Protein AF-A0A8J7BJ27-F1 (afdb_monomer)

Structure (mmCIF, N/CA/C/O backbone):
data_AF-A0A8J7BJ27-F1
#
_entry.id   AF-A0A8J7BJ27-F1
#
loop_
_atom_site.group_PDB
_atom_site.id
_atom_site.type_symbol
_atom_site.label_atom_id
_atom_site.label_alt_id
_atom_site.label_comp_id
_atom_site.label_asym_id
_atom_site.label_entity_id
_atom_site.label_seq_id
_atom_site.pdbx_PDB_ins_code
_atom_site.Cartn_x
_atom_site.Cartn_y
_atom_site.Cartn_z
_atom_site.occupancy
_atom_site.B_iso_or_equiv
_atom_site.auth_seq_id
_atom_site.auth_comp_id
_atom_site.auth_asym_id
_atom_site.auth_atom_id
_atom_site.pdbx_PDB_model_num
ATOM 1 N N . MET A 1 1 ? -9.111 -6.538 -5.862 1.00 60.47 1 MET A N 1
ATOM 2 C CA . MET A 1 1 ? -9.185 -5.258 -5.121 1.00 60.47 1 MET A CA 1
ATOM 3 C C . MET A 1 1 ? -9.635 -4.158 -6.068 1.00 60.47 1 MET A C 1
ATOM 5 O O . MET A 1 1 ? -9.152 -4.130 -7.197 1.00 60.47 1 MET A O 1
ATOM 9 N N . ARG A 1 2 ? -10.581 -3.308 -5.654 1.00 57.34 2 ARG A N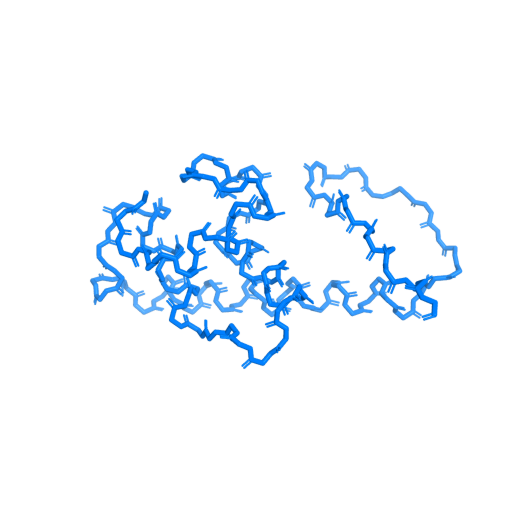 1
ATOM 10 C CA . ARG A 1 2 ? -10.972 -2.112 -6.420 1.00 57.34 2 ARG A CA 1
ATOM 11 C C . ARG A 1 2 ? -9.873 -1.043 -6.258 1.00 57.34 2 ARG A C 1
ATOM 13 O O . ARG A 1 2 ? -9.193 -1.032 -5.242 1.00 57.34 2 ARG A O 1
ATOM 20 N N . ASN A 1 3 ? -9.647 -0.211 -7.277 1.00 67.44 3 ASN A N 1
ATOM 21 C CA . ASN A 1 3 ? -8.681 0.909 -7.282 1.00 67.44 3 ASN A CA 1
ATOM 22 C C . ASN A 1 3 ? -7.179 0.556 -7.412 1.00 67.44 3 ASN A C 1
ATOM 24 O O . ASN A 1 3 ? -6.341 1.442 -7.263 1.00 67.44 3 ASN A O 1
ATOM 28 N N . ILE A 1 4 ? -6.821 -0.685 -7.768 1.00 76.94 4 ILE A N 1
ATOM 29 C CA 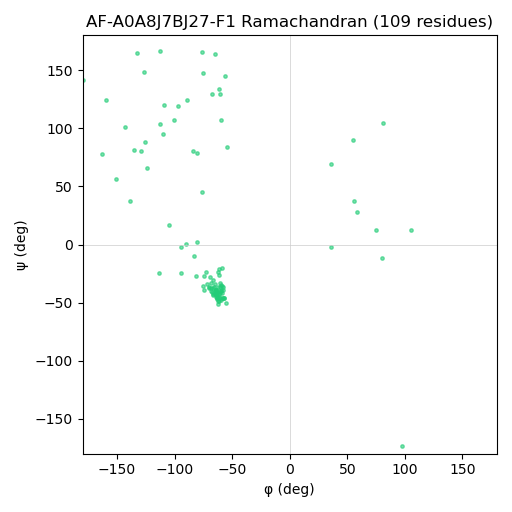. ILE A 1 4 ? -5.421 -1.080 -8.017 1.00 76.94 4 ILE A CA 1
ATOM 30 C C . ILE A 1 4 ? -5.188 -1.331 -9.514 1.00 76.94 4 ILE A C 1
ATOM 32 O O . ILE A 1 4 ? -5.827 -2.194 -10.125 1.00 76.94 4 ILE A O 1
ATOM 36 N N . GLY A 1 5 ? -4.261 -0.571 -10.107 1.00 79.88 5 GLY A N 1
ATOM 37 C CA . GLY A 1 5 ? -3.859 -0.718 -11.510 1.00 79.88 5 GLY A CA 1
ATOM 38 C C . GLY A 1 5 ? -3.177 -2.066 -11.804 1.00 79.88 5 GLY A C 1
ATOM 39 O O . GLY A 1 5 ? -2.766 -2.759 -10.875 1.00 79.88 5 GLY A O 1
ATOM 40 N N . PRO A 1 6 ? -3.059 -2.477 -13.081 1.00 82.19 6 PRO A N 1
ATOM 41 C CA . PRO A 1 6 ? -2.446 -3.756 -13.464 1.00 82.19 6 PRO A CA 1
ATOM 42 C C . PRO A 1 6 ? -0.998 -3.894 -12.962 1.00 82.19 6 PRO A C 1
ATOM 44 O O . PRO A 1 6 ? -0.697 -4.871 -12.291 1.00 82.19 6 PRO A O 1
ATOM 47 N N . VAL A 1 7 ? -0.168 -2.860 -13.134 1.00 84.38 7 VAL A N 1
ATOM 48 C CA . VAL A 1 7 ? 1.227 -2.830 -12.642 1.00 84.38 7 VAL A CA 1
ATOM 49 C C . VAL A 1 7 ? 1.301 -3.014 -11.124 1.00 84.38 7 VAL A C 1
ATOM 51 O O . VAL A 1 7 ? 2.068 -3.814 -10.606 1.00 84.38 7 VAL A O 1
ATOM 54 N N . SER A 1 8 ? 0.455 -2.301 -10.382 1.00 84.25 8 SER A N 1
ATOM 55 C CA . SER A 1 8 ? 0.412 -2.431 -8.927 1.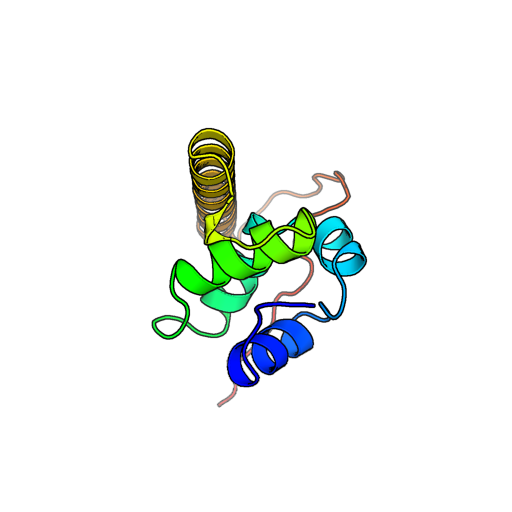00 84.25 8 SER A CA 1
ATOM 56 C C . SER A 1 8 ? -0.080 -3.808 -8.476 1.00 84.25 8 SER A C 1
ATOM 58 O O . SER A 1 8 ? 0.342 -4.279 -7.430 1.00 84.25 8 SER A O 1
ATOM 60 N N . ARG A 1 9 ? -0.950 -4.472 -9.249 1.00 86.56 9 ARG A N 1
ATOM 61 C CA . ARG A 1 9 ? -1.373 -5.852 -8.967 1.00 86.56 9 ARG A CA 1
ATOM 62 C C . ARG A 1 9 ? -0.252 -6.857 -9.197 1.00 86.56 9 ARG A C 1
ATOM 64 O O . ARG A 1 9 ? -0.161 -7.800 -8.423 1.00 86.56 9 ARG A O 1
ATOM 71 N N . GLU A 1 10 ? 0.583 -6.653 -10.210 1.00 87.38 10 GLU A N 1
ATOM 72 C CA . GLU A 1 10 ? 1.772 -7.481 -10.445 1.00 87.38 10 GLU A CA 1
ATOM 73 C C . GLU A 1 10 ? 2.740 -7.375 -9.265 1.00 87.38 10 GLU A C 1
ATOM 75 O O . GLU A 1 10 ? 3.094 -8.392 -8.676 1.00 87.38 10 GLU A O 1
ATOM 80 N N . TRP A 1 11 ? 3.046 -6.156 -8.813 1.00 89.19 11 TRP A N 1
ATOM 81 C CA . TRP A 1 11 ? 3.899 -5.959 -7.635 1.00 89.19 11 TRP A CA 1
ATOM 82 C C . TRP A 1 11 ? 3.323 -6.574 -6.356 1.00 89.19 11 TRP A C 1
ATOM 84 O O . TRP A 1 11 ? 4.066 -7.083 -5.523 1.00 89.19 11 TRP A O 1
AT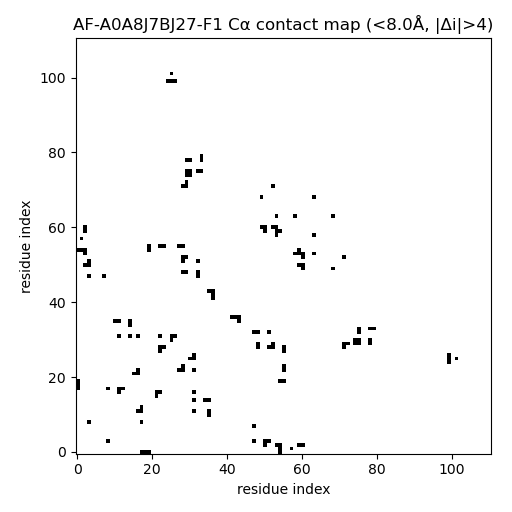OM 94 N N . LEU A 1 12 ? 1.999 -6.533 -6.178 1.00 86.75 12 LEU A N 1
ATOM 95 C CA . LEU A 1 12 ? 1.350 -7.174 -5.031 1.00 86.75 12 LEU A CA 1
ATOM 96 C C . LEU A 1 12 ? 1.362 -8.702 -5.139 1.00 86.75 12 LEU A C 1
ATOM 98 O O . LEU A 1 12 ? 1.511 -9.379 -4.127 1.00 86.75 12 LEU A O 1
ATOM 102 N N . ALA A 1 13 ? 1.262 -9.247 -6.351 1.00 87.38 13 ALA A N 1
ATOM 103 C CA . ALA A 1 13 ? 1.387 -10.680 -6.581 1.00 87.38 13 ALA A CA 1
ATOM 104 C C . ALA A 1 13 ? 2.797 -11.197 -6.243 1.00 87.38 13 ALA A C 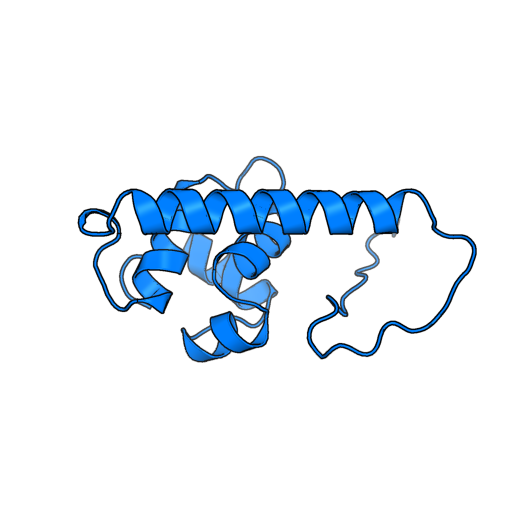1
ATOM 106 O O . ALA A 1 13 ? 2.914 -12.295 -5.710 1.00 87.38 13 ALA A O 1
ATOM 107 N N . GLU A 1 14 ? 3.850 -10.401 -6.467 1.00 86.75 14 GLU A N 1
ATOM 108 C CA . GLU A 1 14 ? 5.228 -10.741 -6.065 1.00 86.75 14 GLU A CA 1
ATOM 109 C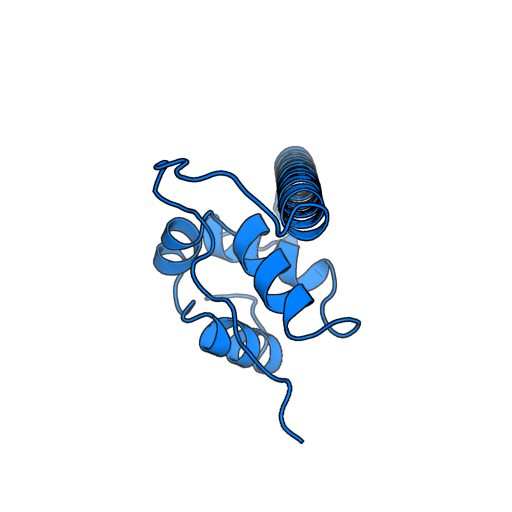 C . GLU A 1 14 ? 5.404 -10.891 -4.543 1.00 86.75 14 GLU A C 1
ATOM 111 O O . GLU A 1 14 ? 6.326 -11.571 -4.093 1.00 86.75 14 GLU A O 1
ATOM 116 N N . ILE A 1 15 ? 4.532 -10.261 -3.748 1.00 85.94 15 ILE A N 1
ATOM 117 C CA . ILE A 1 15 ? 4.510 -10.378 -2.281 1.00 85.94 15 ILE A CA 1
ATOM 118 C C . ILE A 1 15 ? 3.354 -11.254 -1.777 1.00 85.94 15 ILE A C 1
ATOM 120 O O . ILE A 1 15 ? 2.997 -11.182 -0.603 1.00 85.94 15 ILE A O 1
ATOM 124 N N . GLU A 1 16 ? 2.753 -12.050 -2.668 1.00 86.50 16 GLU A N 1
ATOM 125 C CA . GLU A 1 16 ? 1.637 -12.964 -2.386 1.00 86.50 16 GLU A CA 1
ATOM 126 C C . GLU A 1 16 ? 0.385 -12.274 -1.804 1.00 86.50 16 GLU A C 1
ATOM 128 O O . GLU A 1 16 ? -0.412 -12.879 -1.078 1.00 86.50 16 GLU A O 1
ATOM 133 N N . VAL A 1 17 ? 0.183 -10.993 -2.132 1.00 86.69 17 VAL A N 1
ATOM 134 C CA . VAL A 1 17 ? -0.994 -10.213 -1.737 1.00 86.69 17 VAL A CA 1
ATOM 135 C C . VAL A 1 17 ? -1.971 -10.135 -2.904 1.00 86.69 17 VAL A C 1
ATOM 137 O O . VAL A 1 17 ? -1.784 -9.387 -3.863 1.00 86.69 17 VAL A O 1
ATOM 140 N N . HIS A 1 18 ? -3.078 -10.868 -2.798 1.00 85.38 18 HIS A N 1
ATOM 141 C CA . HIS A 1 18 ? -4.142 -10.846 -3.808 1.00 85.38 18 HIS A CA 1
ATOM 142 C C . HIS A 1 18 ? -5.443 -10.235 -3.277 1.00 85.38 18 HIS A C 1
ATOM 144 O O . HIS A 1 18 ? -6.268 -9.723 -4.045 1.00 85.38 18 HIS A O 1
ATOM 150 N N . THR A 1 19 ? -5.634 -10.271 -1.956 1.00 84.75 19 THR A N 1
ATOM 151 C CA . THR A 1 19 ? -6.870 -9.856 -1.291 1.00 84.75 19 THR A CA 1
ATOM 152 C C . THR A 1 19 ? -6.613 -8.946 -0.089 1.00 84.75 19 THR A C 1
ATOM 154 O O . THR A 1 19 ? -5.513 -8.886 0.455 1.00 84.75 19 THR A O 1
ATOM 157 N N . ALA A 1 20 ? -7.661 -8.265 0.386 1.00 83.00 20 ALA A N 1
ATOM 158 C CA . ALA A 1 20 ? -7.595 -7.481 1.626 1.00 83.00 20 ALA A CA 1
ATOM 159 C C . ALA A 1 20 ? -7.271 -8.352 2.854 1.00 83.00 20 ALA A C 1
ATOM 161 O O . ALA A 1 20 ? -6.693 -7.878 3.829 1.00 83.00 20 ALA A O 1
ATOM 162 N N . LYS A 1 21 ? -7.606 -9.648 2.805 1.00 82.94 21 LYS A N 1
ATOM 163 C CA . LYS A 1 21 ? -7.240 -10.603 3.854 1.00 82.94 21 LYS A CA 1
ATOM 164 C C . LYS A 1 21 ? -5.735 -10.878 3.859 1.00 82.94 21 LYS A C 1
ATOM 166 O O . LYS A 1 21 ? -5.152 -10.978 4.934 1.00 82.94 21 LYS A O 1
ATOM 171 N N . ASP A 1 22 ? -5.111 -10.946 2.683 1.00 84.75 22 ASP A N 1
ATOM 172 C CA . ASP A 1 22 ? -3.656 -11.084 2.569 1.00 84.75 22 ASP A CA 1
ATOM 173 C C . ASP A 1 22 ? -2.932 -9.837 3.067 1.00 84.75 22 ASP A C 1
ATOM 175 O O . ASP A 1 22 ? -1.927 -9.972 3.756 1.00 84.75 22 ASP A O 1
ATOM 179 N N . LEU A 1 23 ? -3.484 -8.641 2.822 1.00 84.12 23 LEU A N 1
ATOM 180 C CA . LEU A 1 23 ? -2.951 -7.412 3.419 1.00 84.12 23 LEU A CA 1
ATOM 181 C C . LEU A 1 23 ? -2.888 -7.511 4.938 1.00 84.12 23 LEU A C 1
ATOM 183 O O . LEU A 1 23 ? -1.829 -7.307 5.518 1.00 84.12 23 LEU A O 1
ATOM 187 N N . LYS A 1 24 ? -3.984 -7.909 5.587 1.00 82.94 24 LYS A N 1
ATOM 188 C CA . LYS A 1 24 ? -4.001 -8.087 7.046 1.00 82.94 24 LYS A CA 1
ATOM 189 C C . LYS A 1 24 ? -2.995 -9.137 7.523 1.00 82.94 24 LYS A C 1
ATOM 191 O O . LYS A 1 24 ? -2.435 -8.982 8.601 1.00 82.94 24 LYS A O 1
ATOM 196 N N . ARG A 1 25 ? -2.739 -10.177 6.722 1.00 83.00 25 ARG A N 1
ATOM 197 C CA . ARG A 1 25 ? -1.759 -11.230 7.031 1.00 83.00 25 ARG A CA 1
ATOM 198 C C . ARG A 1 25 ? -0.313 -10.727 7.003 1.00 83.00 25 ARG A C 1
ATOM 200 O O . ARG A 1 25 ? 0.481 -11.227 7.784 1.00 83.00 25 ARG A O 1
ATOM 207 N N . VAL A 1 26 ? 0.015 -9.759 6.146 1.00 80.38 26 VAL A N 1
ATOM 208 C CA . VAL A 1 26 ? 1.369 -9.172 6.054 1.00 80.38 26 VAL A CA 1
ATOM 209 C C . VAL A 1 26 ? 1.575 -7.955 6.968 1.00 80.38 26 VAL A C 1
ATOM 211 O O . VAL A 1 26 ? 2.655 -7.371 6.986 1.00 80.38 26 VAL A O 1
ATOM 214 N N . GLY A 1 27 ? 0.560 -7.549 7.740 1.00 79.25 27 GLY A N 1
ATOM 215 C CA . GLY A 1 27 ? 0.629 -6.384 8.638 1.00 79.25 27 GLY A CA 1
ATOM 216 C C . GLY A 1 27 ? -0.108 -5.135 8.160 1.00 79.25 27 GLY A C 1
ATOM 217 O O . GLY A 1 27 ? 0.073 -4.070 8.733 1.00 79.25 27 GLY A O 1
ATOM 218 N N . GLY A 1 28 ? -0.943 -5.256 7.129 1.00 86.00 28 GLY A N 1
ATOM 219 C CA . GLY A 1 28 ? -1.794 -4.185 6.610 1.00 86.00 28 GLY A CA 1
ATOM 220 C C . GLY A 1 28 ? -1.208 -3.455 5.401 1.00 86.00 28 GLY A C 1
ATOM 221 O O . GLY A 1 28 ? -0.179 -3.838 4.830 1.00 86.00 28 GLY A O 1
ATOM 222 N N . ALA A 1 29 ? -1.890 -2.385 4.985 1.00 87.62 29 ALA A N 1
ATOM 223 C CA . ALA A 1 29 ? -1.505 -1.576 3.828 1.00 87.62 29 ALA A CA 1
ATOM 224 C C . ALA A 1 29 ? -0.091 -0.969 3.934 1.00 87.62 29 ALA A C 1
ATOM 226 O O . ALA A 1 29 ? 0.639 -0.949 2.938 1.00 87.62 29 ALA A O 1
ATOM 227 N N . ALA A 1 30 ? 0.309 -0.502 5.123 1.00 87.31 30 ALA A N 1
ATOM 228 C CA . ALA A 1 30 ? 1.616 0.114 5.364 1.00 87.31 30 ALA A CA 1
ATOM 229 C C . ALA A 1 30 ? 2.761 -0.874 5.112 1.00 87.31 30 ALA A C 1
ATOM 231 O O . ALA A 1 30 ? 3.675 -0.610 4.326 1.00 87.31 30 ALA A O 1
ATOM 232 N N . SER A 1 31 ? 2.667 -2.050 5.727 1.00 87.12 31 SER A N 1
ATOM 233 C CA . SER A 1 31 ? 3.667 -3.101 5.616 1.00 87.12 31 SER A CA 1
ATOM 234 C C . SER A 1 31 ? 3.774 -3.607 4.168 1.00 87.12 31 SER A C 1
ATOM 236 O O . SER A 1 31 ? 4.882 -3.714 3.641 1.00 87.12 31 SER A O 1
ATOM 238 N N . ALA A 1 32 ? 2.648 -3.860 3.490 1.00 89.50 32 ALA A N 1
ATOM 239 C CA . ALA A 1 32 ? 2.652 -4.287 2.088 1.00 89.50 32 ALA A CA 1
ATOM 240 C C . ALA A 1 32 ? 3.302 -3.249 1.157 1.00 89.50 32 ALA A C 1
ATOM 242 O O . ALA A 1 32 ? 4.063 -3.601 0.256 1.00 89.50 32 ALA A O 1
ATOM 243 N N . TRP A 1 33 ? 3.045 -1.959 1.392 1.00 90.56 33 TRP A N 1
ATOM 244 C CA . TRP A 1 33 ? 3.656 -0.884 0.615 1.00 90.56 33 TRP A CA 1
ATOM 245 C C . TRP A 1 33 ? 5.178 -0.824 0.793 1.00 90.56 33 TRP A C 1
ATOM 247 O O . TRP A 1 33 ? 5.897 -0.673 -0.197 1.00 90.56 33 TRP A O 1
ATOM 257 N N . VAL A 1 34 ? 5.678 -0.978 2.028 1.00 88.00 34 VAL A N 1
ATOM 258 C CA . VAL A 1 34 ? 7.125 -1.001 2.307 1.00 88.00 34 VAL A CA 1
ATOM 259 C C . VAL A 1 34 ? 7.798 -2.141 1.547 1.00 88.00 34 VAL A C 1
ATOM 261 O O . VAL A 1 34 ? 8.756 -1.881 0.824 1.00 88.00 34 VAL A O 1
ATOM 264 N N . GLN A 1 35 ? 7.244 -3.354 1.600 1.00 86.81 35 GLN A N 1
ATOM 265 C CA . GLN A 1 35 ? 7.775 -4.506 0.865 1.00 86.81 35 GLN A CA 1
ATOM 266 C C . GLN A 1 35 ? 7.838 -4.311 -0.650 1.00 86.81 35 GLN A C 1
ATOM 268 O O . GLN A 1 35 ? 8.793 -4.741 -1.302 1.00 86.81 35 GLN A O 1
ATOM 273 N N . VAL A 1 36 ? 6.794 -3.711 -1.226 1.00 89.06 36 VAL A N 1
ATOM 274 C CA . VAL A 1 36 ? 6.744 -3.433 -2.664 1.00 89.06 36 VAL A CA 1
ATOM 275 C C . VAL A 1 36 ? 7.773 -2.362 -3.023 1.00 89.06 36 VAL A C 1
ATOM 277 O O . VAL A 1 36 ? 8.468 -2.493 -4.028 1.00 89.06 36 VAL A O 1
ATOM 280 N N . ARG A 1 37 ? 7.937 -1.332 -2.184 1.00 88.56 37 ARG A N 1
ATOM 281 C CA . ARG A 1 37 ? 8.959 -0.295 -2.375 1.00 88.56 37 ARG A CA 1
ATOM 282 C C . ARG A 1 37 ? 10.383 -0.838 -2.248 1.00 88.56 37 ARG A C 1
ATOM 284 O O . ARG A 1 37 ? 11.247 -0.377 -2.985 1.00 88.56 37 ARG A O 1
ATOM 291 N N . GLU A 1 38 ? 10.631 -1.787 -1.352 1.00 84.94 38 GLU A N 1
ATOM 292 C CA . GLU A 1 38 ? 11.939 -2.446 -1.220 1.00 84.94 38 GLU A CA 1
ATOM 293 C C . GLU A 1 38 ? 12.312 -3.236 -2.479 1.00 84.94 38 GLU A C 1
ATOM 295 O O . GLU A 1 38 ? 13.459 -3.185 -2.916 1.00 84.94 38 GLU A O 1
ATOM 300 N N . ARG A 1 39 ? 11.337 -3.909 -3.103 1.00 84.75 39 ARG A N 1
ATOM 301 C CA . ARG A 1 39 ? 11.532 -4.645 -4.364 1.00 84.75 39 ARG A CA 1
ATOM 302 C C . ARG A 1 39 ? 11.635 -3.724 -5.582 1.00 84.75 39 ARG A C 1
ATOM 304 O O . ARG A 1 39 ? 12.407 -3.993 -6.497 1.00 84.75 39 ARG A O 1
ATOM 311 N N . HIS A 1 40 ? 10.884 -2.620 -5.586 1.00 84.19 40 HIS A N 1
ATOM 312 C CA . HIS A 1 40 ? 10.797 -1.669 -6.702 1.00 84.19 40 HIS A CA 1
ATOM 313 C C . HIS A 1 40 ? 11.146 -0.233 -6.268 1.00 84.19 40 HIS A C 1
ATOM 315 O O . HIS A 1 40 ? 10.288 0.663 -6.311 1.00 84.19 40 HIS A O 1
ATOM 321 N N . PRO A 1 41 ? 12.403 0.033 -5.869 1.00 80.38 41 PRO A N 1
ATOM 322 C CA . PRO A 1 41 ? 12.812 1.356 -5.414 1.00 80.38 41 PRO A CA 1
ATOM 323 C C . PRO A 1 41 ? 12.629 2.399 -6.528 1.00 80.38 41 PRO A C 1
ATOM 325 O O . PRO A 1 41 ? 12.970 2.175 -7.688 1.00 80.38 41 PRO A O 1
ATOM 328 N N . GLY A 1 42 ? 12.044 3.549 -6.185 1.00 80.25 42 GLY A N 1
ATOM 329 C CA . GLY A 1 42 ? 11.825 4.671 -7.110 1.00 80.25 42 GLY A CA 1
ATOM 330 C C . GLY A 1 42 ? 10.621 4.545 -8.056 1.00 80.25 42 GLY A C 1
ATOM 331 O O . GLY A 1 42 ? 10.227 5.544 -8.651 1.00 80.25 4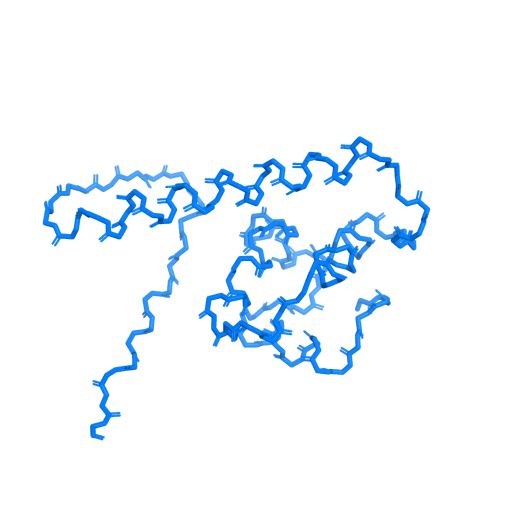2 GLY A O 1
ATOM 332 N N . LYS A 1 43 ? 9.992 3.366 -8.173 1.00 84.06 43 LYS A N 1
ATOM 333 C CA . LYS A 1 43 ? 8.757 3.181 -8.971 1.00 84.06 43 LYS A CA 1
ATOM 334 C C . LYS A 1 43 ? 7.484 3.292 -8.134 1.00 84.06 43 LYS A C 1
ATOM 336 O O . LYS A 1 43 ? 6.410 3.597 -8.654 1.00 84.06 43 LYS A O 1
ATOM 341 N N . VAL A 1 44 ? 7.602 3.026 -6.838 1.00 86.00 44 VAL A N 1
ATOM 342 C CA . VAL A 1 44 ? 6.475 2.960 -5.910 1.00 86.00 44 VAL A CA 1
ATOM 343 C C . VAL A 1 44 ? 6.209 4.334 -5.313 1.00 86.00 44 VAL A C 1
ATOM 345 O O . VAL A 1 44 ? 7.088 4.950 -4.715 1.00 86.00 44 VAL A O 1
ATOM 348 N N . THR A 1 45 ? 4.974 4.809 -5.462 1.00 87.19 45 THR A N 1
ATOM 349 C CA . THR A 1 45 ? 4.532 6.124 -4.982 1.00 87.19 45 THR A CA 1
ATOM 350 C C . THR A 1 45 ? 3.521 5.988 -3.846 1.00 87.19 45 THR A C 1
ATOM 352 O O . THR A 1 45 ? 2.940 4.920 -3.626 1.00 87.19 45 THR A O 1
ATOM 355 N N . THR A 1 46 ? 3.253 7.087 -3.138 1.00 87.12 46 THR A N 1
ATOM 356 C CA . THR A 1 46 ? 2.240 7.144 -2.071 1.00 87.12 46 THR A CA 1
ATOM 357 C C . THR A 1 46 ? 0.826 6.847 -2.586 1.00 87.12 46 THR A C 1
ATOM 359 O O . THR A 1 46 ? -0.021 6.395 -1.824 1.00 87.12 46 THR A O 1
ATOM 362 N N . ASN A 1 47 ? 0.563 6.997 -3.891 1.00 87.25 47 ASN A N 1
ATOM 363 C CA . ASN A 1 47 ? -0.713 6.575 -4.480 1.00 87.25 47 ASN A CA 1
ATOM 364 C C . ASN A 1 47 ? -0.983 5.079 -4.292 1.00 87.25 47 ASN A C 1
ATOM 366 O O . ASN A 1 47 ? -2.136 4.699 -4.096 1.00 87.25 47 ASN A O 1
ATOM 370 N N . LEU A 1 48 ? 0.057 4.236 -4.321 1.00 88.19 48 LEU A N 1
ATOM 371 C CA . LEU A 1 48 ? -0.112 2.815 -4.031 1.00 88.19 48 LEU A CA 1
ATOM 372 C C . LEU A 1 48 ? -0.541 2.607 -2.577 1.00 88.19 48 LEU A C 1
ATOM 374 O O . LEU A 1 48 ? -1.461 1.837 -2.333 1.00 88.19 48 LEU A O 1
ATOM 378 N N . LEU A 1 49 ? 0.060 3.332 -1.627 1.00 89.94 49 LEU A N 1
ATOM 379 C CA . LEU A 1 49 ? -0.316 3.259 -0.212 1.00 89.94 49 LEU A CA 1
ATOM 380 C C . LEU A 1 49 ? -1.801 3.597 -0.022 1.00 89.94 49 LEU A C 1
ATOM 382 O O . LEU A 1 49 ? -2.524 2.856 0.637 1.00 89.94 49 LEU A O 1
ATOM 386 N N . TRP A 1 50 ? -2.280 4.666 -0.664 1.00 89.75 50 TRP A N 1
ATOM 387 C CA . TRP A 1 50 ? -3.692 5.057 -0.608 1.00 89.75 50 TRP A CA 1
ATOM 388 C C . TRP A 1 50 ? -4.622 4.029 -1.243 1.00 89.75 50 TRP A C 1
ATOM 390 O O . TRP A 1 50 ? -5.691 3.759 -0.699 1.00 89.75 50 TRP A O 1
ATOM 400 N N . ALA A 1 51 ? -4.218 3.433 -2.365 1.00 88.25 51 ALA A N 1
ATOM 401 C CA . ALA A 1 51 ? -4.987 2.377 -3.008 1.00 88.25 51 ALA A CA 1
ATOM 402 C C . ALA A 1 51 ? -5.089 1.123 -2.122 1.00 88.25 51 ALA A C 1
ATOM 404 O O . ALA A 1 51 ? -6.160 0.525 -2.043 1.00 88.25 51 ALA A O 1
ATOM 405 N N . LEU A 1 52 ? -4.010 0.754 -1.424 1.00 88.50 52 LEU A N 1
ATOM 406 C CA . LEU A 1 52 ? -4.001 -0.361 -0.474 1.00 88.50 52 LEU A CA 1
ATOM 407 C C . LEU A 1 52 ? -4.875 -0.078 0.746 1.00 88.50 52 LEU A C 1
ATOM 409 O O . LEU A 1 52 ? -5.670 -0.932 1.123 1.00 88.50 52 LEU A O 1
ATOM 413 N N . LEU A 1 53 ? -4.791 1.132 1.302 1.00 88.12 53 LEU A N 1
ATOM 414 C CA . LEU A 1 53 ? -5.616 1.552 2.433 1.00 88.12 53 LEU A CA 1
ATOM 415 C C . LEU A 1 53 ? -7.110 1.567 2.067 1.00 88.12 53 LEU A C 1
ATOM 417 O O . LEU A 1 53 ? -7.941 1.054 2.809 1.00 88.12 53 LEU A O 1
ATOM 421 N N . GLY A 1 54 ? -7.455 2.082 0.883 1.00 87.31 54 GLY A N 1
ATOM 422 C CA . GLY A 1 54 ? -8.825 2.036 0.369 1.00 87.31 54 GLY A CA 1
ATOM 423 C C . GLY A 1 54 ? -9.313 0.604 0.142 1.00 87.31 54 GLY A C 1
ATOM 424 O O . GLY A 1 54 ? -10.437 0.268 0.502 1.00 87.31 54 GLY A O 1
ATOM 425 N N . ALA A 1 55 ? -8.454 -0.273 -0.381 1.00 86.62 55 ALA A N 1
ATOM 426 C CA . ALA A 1 55 ? -8.779 -1.682 -0.569 1.00 86.62 55 ALA A CA 1
ATOM 427 C C . ALA A 1 55 ? -8.900 -2.462 0.755 1.00 86.62 55 ALA A C 1
ATOM 429 O O . ALA A 1 55 ? -9.635 -3.446 0.808 1.00 86.62 55 ALA A O 1
ATOM 430 N N . GLU A 1 56 ? -8.206 -2.038 1.812 1.00 85.00 56 GLU A N 1
ATOM 431 C CA . GLU A 1 56 ? -8.326 -2.601 3.159 1.00 85.00 56 GLU A CA 1
ATOM 432 C C . GLU A 1 56 ? -9.624 -2.166 3.856 1.00 85.00 56 GLU A C 1
ATOM 434 O O . GLU A 1 56 ? -10.273 -2.986 4.510 1.00 85.00 56 GLU A O 1
ATOM 439 N N . CYS A 1 57 ? -10.030 -0.905 3.679 1.00 83.31 57 CYS A N 1
ATOM 440 C CA . CYS A 1 57 ? -11.288 -0.369 4.207 1.00 83.31 57 CYS A CA 1
ATOM 441 C C . CYS A 1 57 ? -12.514 -0.672 3.328 1.00 83.31 57 CYS A C 1
ATOM 443 O O . CYS A 1 57 ? -13.631 -0.415 3.763 1.00 83.31 57 CYS A O 1
ATOM 445 N N . ASP A 1 58 ? -12.314 -1.194 2.116 1.00 83.31 58 ASP A N 1
ATOM 446 C CA . ASP A 1 58 ? -13.334 -1.317 1.062 1.00 83.31 58 ASP A CA 1
ATOM 447 C C . ASP A 1 58 ? -14.007 0.031 0.702 1.00 83.31 58 ASP A C 1
ATOM 449 O O . ASP A 1 58 ? -15.202 0.114 0.425 1.00 83.31 58 ASP A O 1
ATOM 453 N N . VAL A 1 59 ? -13.223 1.118 0.703 1.00 82.62 59 VAL A N 1
ATOM 454 C CA . VAL A 1 59 ? -13.666 2.496 0.414 1.00 82.62 59 VAL A CA 1
ATOM 455 C C . VAL A 1 59 ? -12.797 3.108 -0.690 1.00 82.62 59 VAL A C 1
ATOM 457 O O . VAL A 1 59 ? -11.606 2.814 -0.803 1.00 82.62 59 VAL A O 1
ATOM 460 N N . ASP A 1 60 ? -13.366 3.998 -1.513 1.00 78.69 60 ASP A N 1
ATOM 461 C CA . ASP A 1 60 ? -12.560 4.787 -2.451 1.00 78.69 60 ASP A CA 1
ATOM 462 C C . ASP A 1 60 ? -11.546 5.648 -1.679 1.00 78.69 60 ASP A C 1
ATOM 464 O O . ASP A 1 60 ? -11.900 6.387 -0.761 1.00 78.69 60 ASP A O 1
ATOM 468 N N . TRP A 1 61 ? -10.273 5.584 -2.067 1.00 77.19 61 TRP A N 1
ATOM 469 C CA . TRP A 1 61 ? -9.182 6.268 -1.369 1.00 77.19 61 TRP A CA 1
ATOM 470 C C . TRP A 1 61 ? -9.346 7.800 -1.284 1.00 77.19 61 TRP A C 1
ATOM 472 O O . TRP A 1 61 ? -8.737 8.454 -0.427 1.00 77.19 61 TRP A O 1
ATOM 482 N N . ARG A 1 62 ? -10.175 8.393 -2.153 1.00 79.69 62 ARG A N 1
ATOM 483 C CA . ARG A 1 62 ? -10.529 9.820 -2.113 1.00 79.69 62 ARG A CA 1
ATOM 484 C C . ARG A 1 62 ? -11.463 10.173 -0.958 1.00 79.69 62 ARG A C 1
ATOM 486 O O . ARG A 1 62 ? -11.459 11.320 -0.530 1.00 79.69 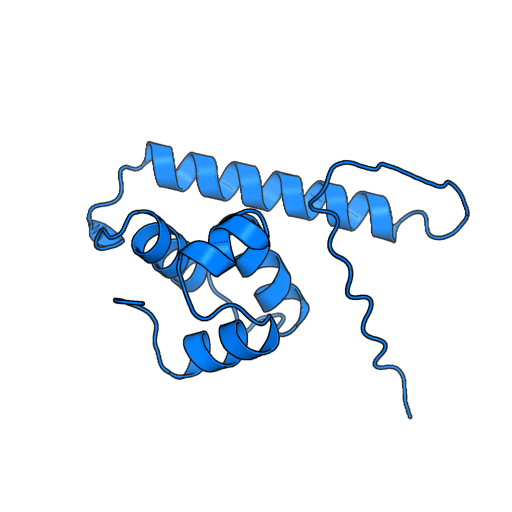62 ARG A O 1
ATOM 493 N N . LEU A 1 63 ? -12.221 9.201 -0.453 1.00 82.88 63 LEU A N 1
ATOM 494 C CA . LEU A 1 63 ? -13.165 9.356 0.658 1.00 82.88 63 LEU A CA 1
ATOM 495 C C . LEU A 1 63 ? -12.551 8.997 2.019 1.00 82.88 63 LEU A C 1
ATOM 497 O O . LEU A 1 63 ? -13.221 9.113 3.040 1.00 82.88 63 LEU A O 1
ATOM 501 N N . LEU A 1 64 ? -11.289 8.560 2.052 1.00 81.81 64 LEU A N 1
ATOM 502 C CA . LEU A 1 64 ? -10.592 8.252 3.299 1.00 81.81 64 LEU A CA 1
ATOM 503 C C . LEU A 1 64 ? -10.341 9.525 4.113 1.00 81.81 64 LEU A C 1
ATOM 505 O O . LEU A 1 64 ? -9.759 10.488 3.597 1.00 81.81 64 LEU A O 1
ATOM 509 N N . SER A 1 65 ? -10.710 9.478 5.394 1.00 84.50 65 SER A N 1
ATOM 510 C CA . SER A 1 65 ? -10.443 10.541 6.362 1.00 84.50 65 SER A CA 1
ATOM 511 C C . SER A 1 65 ? -8.945 10.859 6.457 1.00 84.50 65 SER A C 1
ATOM 513 O O . SER A 1 65 ? -8.116 9.944 6.365 1.00 84.50 65 SER A O 1
ATOM 515 N N . PRO A 1 66 ? -8.575 12.134 6.669 1.00 84.81 66 PRO A N 1
ATOM 516 C CA . PRO A 1 66 ? -7.178 12.538 6.815 1.00 84.81 66 PRO A CA 1
ATOM 517 C C . PRO A 1 66 ? -6.481 11.820 7.980 1.00 84.81 66 PRO A C 1
ATOM 519 O O . PRO A 1 66 ? -5.339 11.403 7.816 1.00 84.81 66 PRO A O 1
ATOM 522 N N . ASP A 1 67 ? -7.183 11.561 9.086 1.00 86.81 67 ASP A N 1
ATOM 523 C CA . ASP A 1 67 ? -6.650 10.843 10.253 1.00 86.81 67 ASP A CA 1
ATOM 524 C C . ASP A 1 67 ? -6.182 9.420 9.910 1.00 86.81 67 ASP A C 1
ATOM 526 O O . ASP A 1 67 ? -5.136 8.963 10.368 1.00 86.81 67 ASP A O 1
ATOM 530 N N . LEU A 1 68 ? -6.925 8.713 9.048 1.00 84.44 68 LEU A N 1
ATOM 531 C CA . LEU A 1 68 ? -6.537 7.372 8.594 1.00 84.44 68 LEU A CA 1
ATOM 532 C C . LEU A 1 68 ? -5.291 7.420 7.709 1.00 84.44 68 LEU A C 1
ATOM 534 O O . LEU A 1 68 ? -4.440 6.534 7.790 1.00 84.44 68 LEU A O 1
ATOM 538 N N . LYS A 1 69 ? -5.174 8.454 6.870 1.00 85.38 69 LYS A N 1
ATOM 539 C CA . LYS A 1 69 ? -4.000 8.651 6.014 1.00 85.38 69 LYS A CA 1
ATOM 540 C C . LYS A 1 69 ? -2.760 8.965 6.842 1.00 85.38 69 LYS A C 1
ATOM 542 O O . LYS A 1 69 ? -1.701 8.406 6.572 1.00 85.38 69 LYS A O 1
ATOM 547 N N . GLU A 1 70 ? -2.901 9.819 7.850 1.00 87.81 70 GLU A N 1
ATOM 548 C CA . GLU A 1 70 ? -1.820 10.152 8.776 1.00 87.81 70 GLU A CA 1
ATOM 549 C C . GLU A 1 70 ? -1.370 8.923 9.570 1.00 87.81 70 GLU A C 1
ATOM 551 O O . GLU A 1 70 ? -0.178 8.622 9.607 1.00 87.81 70 GLU A O 1
ATOM 556 N N . LYS A 1 71 ? -2.319 8.145 10.105 1.00 86.62 71 LYS A N 1
ATOM 557 C CA . LYS A 1 71 ? -2.016 6.893 10.804 1.00 86.62 71 LYS A CA 1
ATOM 558 C C . LYS A 1 71 ? -1.240 5.914 9.919 1.00 86.62 71 LYS A C 1
ATOM 560 O O . LYS A 1 71 ? -0.219 5.386 10.347 1.00 86.62 71 LYS A O 1
ATOM 565 N N . ALA A 1 72 ? -1.670 5.721 8.672 1.00 85.62 72 ALA A N 1
ATOM 566 C CA . ALA A 1 72 ? -0.971 4.844 7.734 1.00 85.62 72 ALA A CA 1
ATOM 567 C C . ALA A 1 72 ? 0.457 5.330 7.423 1.00 85.62 72 ALA A C 1
ATOM 569 O O . ALA A 1 72 ? 1.370 4.518 7.297 1.00 85.62 72 ALA A O 1
ATOM 570 N N . LEU A 1 73 ? 0.682 6.646 7.327 1.00 87.31 73 LEU A N 1
ATOM 571 C CA . LEU A 1 73 ? 2.028 7.205 7.154 1.00 87.31 73 LEU A CA 1
ATOM 572 C C . LEU A 1 73 ? 2.903 6.996 8.393 1.00 87.31 73 LEU A C 1
ATOM 574 O O . LEU A 1 73 ? 4.075 6.650 8.251 1.00 87.31 73 LEU A O 1
ATOM 578 N N . ALA A 1 74 ? 2.346 7.172 9.592 1.00 86.88 74 ALA A N 1
ATOM 579 C CA . ALA A 1 74 ? 3.051 6.900 10.840 1.00 86.88 74 ALA A CA 1
ATOM 580 C C . ALA A 1 74 ? 3.462 5.421 10.942 1.00 86.88 74 ALA A C 1
ATOM 582 O O . ALA A 1 74 ? 4.604 5.124 11.284 1.00 86.88 74 ALA A O 1
ATOM 583 N N . GLU A 1 75 ? 2.574 4.498 10.562 1.00 85.31 75 GLU A N 1
ATOM 584 C CA . GLU A 1 75 ? 2.873 3.062 10.501 1.00 85.31 75 GLU A CA 1
ATOM 585 C C . GLU A 1 75 ? 3.970 2.740 9.477 1.00 85.31 75 GLU A C 1
ATOM 587 O O . GLU A 1 75 ? 4.876 1.960 9.770 1.00 85.31 75 GLU A O 1
ATOM 592 N N . VAL A 1 76 ? 3.938 3.368 8.295 1.00 85.12 76 VAL A N 1
ATOM 593 C CA . VAL A 1 76 ? 4.999 3.225 7.285 1.00 85.12 76 VAL A CA 1
ATOM 594 C C . VAL A 1 76 ? 6.342 3.708 7.827 1.00 85.12 76 VAL A C 1
ATOM 596 O O . VAL A 1 76 ? 7.339 3.009 7.655 1.00 85.12 76 VAL A O 1
ATOM 599 N N . ASN A 1 77 ? 6.383 4.870 8.480 1.00 82.88 77 ASN A N 1
ATOM 600 C CA . ASN A 1 77 ? 7.612 5.394 9.079 1.00 82.88 77 ASN A CA 1
ATOM 601 C C . ASN A 1 77 ? 8.140 4.450 10.166 1.00 82.88 77 ASN A C 1
ATOM 603 O O . ASN A 1 77 ? 9.306 4.075 10.114 1.00 82.88 77 ASN A O 1
ATOM 607 N N . GLY A 1 78 ? 7.271 3.948 11.050 1.00 78.12 78 GLY A N 1
ATOM 608 C CA . GLY A 1 78 ? 7.651 2.941 12.043 1.00 78.12 78 GLY A CA 1
ATOM 609 C C . GLY A 1 78 ? 8.188 1.646 11.418 1.00 78.12 78 GLY A C 1
ATOM 610 O O . GLY A 1 78 ? 9.18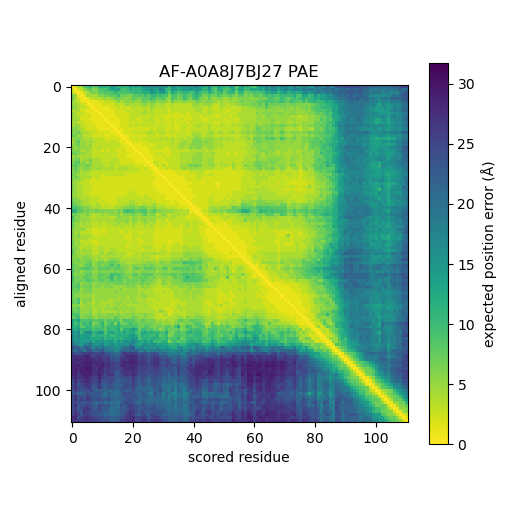9 1.106 11.883 1.00 78.12 78 GLY A O 1
ATOM 611 N N . CYS A 1 79 ? 7.587 1.170 10.321 1.00 72.69 79 CYS A N 1
ATOM 612 C CA . CYS A 1 79 ? 8.086 0.003 9.582 1.00 72.69 79 CYS A CA 1
ATOM 613 C C . CYS A 1 79 ? 9.469 0.260 8.961 1.00 72.69 79 CYS A C 1
ATOM 615 O O . CYS A 1 79 ? 10.318 -0.628 8.969 1.00 72.69 79 CYS A O 1
ATOM 617 N N . ILE A 1 80 ? 9.704 1.464 8.427 1.00 71.88 80 ILE A N 1
ATOM 618 C CA . ILE A 1 80 ? 11.010 1.868 7.887 1.00 71.88 80 ILE A CA 1
ATOM 619 C C . ILE A 1 80 ? 12.056 1.908 8.992 1.00 71.88 80 ILE A C 1
ATOM 621 O O . ILE A 1 80 ? 13.158 1.405 8.792 1.00 71.88 80 ILE A O 1
ATOM 625 N N . ASP A 1 81 ? 11.720 2.485 10.140 1.00 61.94 81 ASP A N 1
ATOM 626 C CA . ASP A 1 81 ? 12.644 2.628 11.260 1.00 61.94 81 ASP A CA 1
ATOM 627 C C . ASP A 1 81 ? 13.053 1.258 11.816 1.00 61.94 81 ASP A C 1
ATOM 629 O O . ASP A 1 81 ? 14.242 1.012 12.025 1.00 61.94 81 ASP A O 1
ATOM 633 N N . VAL A 1 82 ? 12.103 0.321 11.946 1.00 61.12 82 VAL A N 1
ATOM 634 C CA . VAL A 1 82 ? 12.391 -1.076 12.317 1.00 61.12 82 VAL A CA 1
ATOM 635 C C . VAL A 1 82 ? 13.259 -1.762 11.260 1.00 61.12 82 VAL A C 1
ATOM 637 O O . VAL A 1 82 ? 14.264 -2.379 11.609 1.00 61.12 82 VAL A O 1
ATOM 640 N N . ALA A 1 83 ? 12.933 -1.626 9.971 1.00 59.12 83 ALA A N 1
ATOM 641 C CA . ALA A 1 83 ? 13.727 -2.224 8.897 1.00 59.12 83 ALA A CA 1
ATOM 642 C C . ALA A 1 83 ? 15.171 -1.686 8.884 1.00 59.12 83 ALA A C 1
ATOM 644 O O . ALA A 1 83 ? 16.119 -2.460 8.752 1.00 59.12 83 ALA A O 1
ATOM 645 N N . ARG A 1 84 ? 15.368 -0.376 9.084 1.00 57.84 84 ARG A N 1
ATOM 646 C CA . ARG A 1 84 ? 16.699 0.245 9.208 1.00 57.84 84 ARG A CA 1
ATOM 647 C C . ARG A 1 84 ? 17.455 -0.292 10.422 1.00 57.84 84 ARG A C 1
ATOM 649 O O . ARG A 1 84 ? 18.573 -0.768 10.258 1.00 57.84 84 ARG A O 1
ATOM 656 N N . ALA A 1 85 ? 16.811 -0.334 11.590 1.00 57.72 85 ALA A N 1
ATOM 657 C CA . ALA A 1 85 ? 17.410 -0.874 12.809 1.00 57.72 85 ALA A CA 1
ATOM 658 C C . ALA A 1 85 ? 17.853 -2.341 12.653 1.00 57.72 85 ALA A C 1
ATOM 660 O O . ALA A 1 85 ? 18.901 -2.724 13.164 1.00 57.72 85 ALA A O 1
ATOM 661 N N . THR A 1 86 ? 17.101 -3.159 11.907 1.00 59.16 86 THR A N 1
ATOM 662 C CA . THR A 1 86 ? 17.506 -4.548 11.624 1.00 59.16 86 THR A CA 1
ATOM 663 C C . THR A 1 86 ? 18.632 -4.671 10.594 1.00 59.16 86 THR A C 1
ATOM 665 O O . THR A 1 86 ? 19.388 -5.639 10.637 1.00 59.16 86 THR A O 1
ATOM 668 N N . ASN A 1 87 ? 18.769 -3.706 9.678 1.00 52.97 87 ASN A N 1
ATOM 669 C CA . ASN A 1 87 ? 19.810 -3.717 8.646 1.00 52.97 87 ASN A CA 1
ATOM 670 C C . ASN A 1 87 ? 21.166 -3.204 9.163 1.00 52.97 87 ASN A C 1
ATOM 672 O O . ASN A 1 87 ? 22.201 -3.653 8.674 1.00 52.97 87 ASN A O 1
ATOM 676 N N . ASP A 1 88 ? 21.175 -2.337 10.179 1.00 47.84 88 ASP A N 1
ATOM 677 C CA . ASP A 1 88 ? 22.396 -1.803 10.806 1.00 47.84 88 ASP A CA 1
ATOM 678 C C . ASP A 1 88 ? 23.037 -2.767 11.840 1.00 47.84 88 ASP A C 1
ATOM 680 O O . ASP A 1 88 ? 24.054 -2.440 12.449 1.00 47.84 88 ASP A O 1
ATOM 684 N N . GLY A 1 89 ? 22.479 -3.973 12.029 1.00 43.66 89 GLY A N 1
ATOM 685 C CA . GLY A 1 89 ? 22.856 -4.907 13.102 1.00 43.66 89 GLY A CA 1
ATOM 686 C C . GLY A 1 89 ? 22.943 -6.380 12.695 1.00 43.66 89 GLY A C 1
ATOM 687 O O . GLY A 1 89 ? 22.570 -7.255 13.474 1.00 43.66 89 GLY A O 1
ATOM 688 N N . ALA A 1 90 ? 23.432 -6.695 11.493 1.00 45.50 90 ALA A N 1
ATOM 689 C CA . ALA A 1 90 ? 23.648 -8.081 11.064 1.00 45.50 90 ALA A CA 1
ATOM 690 C C . ALA A 1 90 ? 24.905 -8.740 11.686 1.00 45.50 90 ALA A C 1
ATOM 692 O O . ALA A 1 90 ? 25.638 -9.424 10.985 1.00 45.50 90 ALA A O 1
ATOM 693 N N . GLU A 1 91 ? 25.115 -8.584 12.996 1.00 40.69 91 GLU A N 1
ATOM 694 C CA . GLU A 1 91 ? 25.798 -9.564 13.851 1.00 40.69 91 GLU A CA 1
ATOM 695 C C . GLU A 1 91 ? 25.112 -9.593 15.230 1.00 40.69 91 GLU A C 1
ATOM 697 O O . GLU A 1 91 ? 25.338 -8.735 16.074 1.00 40.69 91 GLU A O 1
ATOM 702 N N . GLY A 1 92 ? 24.273 -10.614 15.449 1.00 41.09 92 GLY A N 1
ATOM 703 C CA . GLY A 1 92 ? 23.815 -11.053 16.772 1.00 41.09 92 GLY A CA 1
ATOM 704 C C . GLY A 1 92 ? 22.665 -10.263 17.404 1.00 41.09 92 GLY A C 1
ATOM 705 O O . GLY A 1 92 ? 22.876 -9.204 17.968 1.00 41.09 92 GLY A O 1
ATOM 706 N N . ILE A 1 93 ? 21.454 -10.828 17.405 1.00 35.81 93 ILE A N 1
ATOM 707 C CA . ILE A 1 93 ? 20.796 -11.455 18.571 1.00 35.81 93 ILE A CA 1
ATOM 708 C C . ILE A 1 93 ? 19.418 -11.989 18.146 1.00 35.81 93 ILE A C 1
ATOM 710 O O . ILE A 1 93 ? 18.739 -11.423 17.294 1.00 35.81 93 ILE A O 1
ATOM 714 N N . GLY A 1 94 ? 19.049 -13.151 18.683 1.00 36.88 94 GLY A N 1
ATOM 715 C CA . GLY A 1 94 ? 17.877 -13.910 18.267 1.00 36.88 94 GLY A CA 1
ATOM 716 C C . GLY A 1 94 ? 16.527 -13.383 18.760 1.00 36.88 94 GLY A C 1
ATOM 717 O O . GLY A 1 94 ? 16.431 -12.629 19.718 1.00 36.88 94 GLY A O 1
ATOM 718 N N . SER A 1 95 ? 15.494 -13.927 18.111 1.00 44.44 95 SER A N 1
ATOM 719 C CA . SER A 1 95 ? 14.142 -14.159 18.627 1.00 44.44 95 SER A CA 1
ATOM 720 C C . SER A 1 95 ? 13.386 -12.955 19.204 1.00 44.44 95 SER A C 1
ATOM 722 O O . SER A 1 95 ? 13.315 -12.783 20.417 1.00 44.44 95 SER A O 1
ATOM 724 N N . VAL A 1 96 ? 12.644 -12.256 18.340 1.00 39.12 96 VAL A N 1
ATOM 725 C CA . VAL A 1 96 ? 11.339 -11.699 18.732 1.00 39.12 96 VAL A CA 1
ATOM 726 C C . VAL A 1 96 ? 10.259 -12.437 17.951 1.00 39.12 96 VAL A C 1
ATOM 728 O O . VAL A 1 96 ? 10.077 -12.263 16.745 1.00 39.12 96 VAL A O 1
ATOM 731 N N . ALA A 1 97 ? 9.603 -13.337 18.675 1.00 38.56 97 ALA A N 1
ATOM 732 C CA . ALA A 1 97 ? 8.417 -14.060 18.277 1.00 38.56 97 ALA A CA 1
ATOM 733 C C . ALA A 1 97 ? 7.187 -13.190 18.566 1.00 38.56 97 ALA A C 1
ATOM 735 O O . ALA A 1 97 ? 6.502 -13.402 19.554 1.00 38.56 97 ALA A O 1
ATOM 736 N N . ASP A 1 98 ? 6.903 -12.243 17.677 1.00 38.84 98 ASP A N 1
ATOM 737 C CA . ASP A 1 98 ? 5.575 -11.647 17.531 1.00 38.84 98 ASP A CA 1
ATOM 738 C C . ASP A 1 98 ? 5.212 -11.708 16.050 1.00 38.84 98 ASP A C 1
ATOM 740 O O . ASP A 1 98 ? 5.455 -10.768 15.307 1.00 38.84 98 ASP A O 1
ATOM 744 N N . GLY A 1 99 ? 4.749 -12.894 15.633 1.00 40.59 99 GLY A N 1
ATOM 745 C CA . GLY A 1 99 ? 3.820 -13.252 14.541 1.00 40.59 99 GLY A CA 1
ATOM 746 C C . GLY A 1 99 ? 3.748 -12.518 13.192 1.00 40.59 99 GLY A C 1
ATOM 747 O O . GLY A 1 99 ? 2.968 -12.951 12.351 1.00 40.59 99 GLY A O 1
ATOM 748 N N . ASN A 1 100 ? 4.505 -11.460 12.937 1.00 45.75 100 ASN A N 1
ATOM 749 C CA . ASN A 1 100 ? 4.531 -10.727 11.681 1.00 45.75 100 ASN A CA 1
ATOM 750 C C . ASN A 1 100 ? 5.918 -10.101 11.476 1.00 45.75 100 ASN A C 1
ATOM 752 O O . ASN A 1 100 ? 6.086 -8.890 11.362 1.00 45.75 100 ASN A O 1
ATOM 756 N N . CYS A 1 101 ? 6.940 -10.954 11.499 1.00 39.97 101 CYS A N 1
ATOM 757 C CA . CYS A 1 101 ? 8.304 -10.582 11.162 1.00 39.97 101 CYS A CA 1
ATOM 758 C C . CYS A 1 101 ? 8.518 -10.967 9.702 1.00 39.97 101 CYS A C 1
ATOM 760 O O . CYS A 1 101 ? 8.347 -12.134 9.348 1.00 39.97 101 CYS A O 1
ATOM 762 N N . TYR A 1 102 ? 8.822 -9.978 8.863 1.00 44.88 102 TYR A N 1
ATOM 763 C CA . TYR A 1 102 ? 9.002 -10.096 7.421 1.00 44.88 102 TYR A CA 1
ATOM 764 C C . TYR A 1 102 ? 10.035 -11.165 7.036 1.00 44.88 102 TYR A C 1
ATOM 766 O O . TYR A 1 102 ? 11.211 -10.902 6.796 1.00 44.88 102 TYR A O 1
ATOM 774 N N . ALA A 1 103 ? 9.576 -12.412 6.971 1.00 40.88 103 ALA A N 1
ATOM 775 C CA . ALA A 1 103 ? 10.340 -13.564 6.545 1.00 40.88 103 ALA A CA 1
ATOM 776 C C . ALA A 1 103 ? 10.371 -13.596 5.019 1.00 40.88 103 ALA A C 1
ATOM 778 O O . ALA A 1 103 ? 9.618 -14.334 4.395 1.00 40.88 103 ALA A O 1
ATOM 779 N N . SER A 1 104 ? 11.229 -12.778 4.413 1.00 40.94 104 SER A N 1
ATOM 780 C CA . SER A 1 104 ? 11.746 -13.007 3.060 1.00 40.94 104 SER A CA 1
ATOM 781 C C . SER A 1 104 ? 12.987 -12.153 2.822 1.00 40.94 104 SER A C 1
ATOM 783 O O . SER A 1 104 ? 12.961 -11.141 2.131 1.00 40.94 104 SER A O 1
ATOM 785 N N . ARG A 1 105 ? 14.117 -12.611 3.371 1.00 46.47 105 ARG A N 1
ATOM 786 C CA . ARG A 1 105 ? 15.418 -12.361 2.745 1.00 46.47 105 ARG A CA 1
ATOM 787 C C . ARG A 1 105 ? 15.384 -12.985 1.344 1.00 46.47 105 ARG A C 1
ATOM 789 O O . ARG A 1 105 ? 15.458 -14.202 1.229 1.00 46.47 105 ARG A O 1
ATOM 796 N N . GLN A 1 106 ? 15.310 -12.174 0.295 1.00 42.72 106 GLN A N 1
ATOM 797 C CA . GLN A 1 106 ? 15.774 -12.547 -1.048 1.00 42.72 106 GLN A CA 1
ATOM 798 C C . GLN A 1 106 ? 17.021 -11.689 -1.305 1.00 42.72 106 GLN A C 1
ATOM 800 O O . GLN A 1 106 ? 16.922 -10.490 -1.511 1.00 42.72 106 GLN A O 1
ATOM 805 N N . GLN A 1 107 ? 18.245 -12.160 -1.054 1.00 47.41 107 GLN A N 1
ATOM 806 C CA . GLN A 1 107 ? 18.999 -13.050 -1.946 1.00 47.41 107 GLN A CA 1
ATOM 807 C C . GLN A 1 107 ? 18.770 -12.754 -3.437 1.00 47.41 107 GLN A C 1
ATOM 809 O O . GLN A 1 107 ? 18.214 -13.568 -4.155 1.00 47.41 107 GLN A O 1
ATOM 814 N N . PHE A 1 108 ? 19.272 -11.611 -3.910 1.00 41.22 108 PHE A N 1
ATOM 815 C CA . PHE A 1 108 ? 19.753 -11.473 -5.289 1.00 41.22 108 PHE A CA 1
ATOM 816 C C . PHE A 1 108 ? 21.100 -10.739 -5.298 1.00 41.22 108 PHE A C 1
ATOM 818 O O . PHE A 1 108 ? 21.204 -9.538 -5.522 1.00 41.22 108 PHE A O 1
ATOM 825 N N . ARG A 1 109 ? 22.155 -11.510 -5.022 1.00 42.69 109 ARG A N 1
ATOM 826 C CA . ARG A 1 109 ? 23.528 -11.243 -5.464 1.00 42.69 109 ARG A CA 1
ATOM 827 C C . ARG A 1 109 ? 24.009 -12.501 -6.182 1.00 42.69 109 ARG A C 1
ATOM 829 O O . ARG A 1 109 ? 24.563 -13.371 -5.528 1.00 42.69 109 ARG A O 1
ATOM 836 N N . LEU A 1 110 ? 23.757 -12.588 -7.484 1.00 40.47 110 LEU A N 1
ATOM 837 C CA . LEU A 1 110 ? 24.387 -13.485 -8.465 1.00 40.47 110 LEU A CA 1
ATOM 838 C C . LEU A 1 110 ? 24.120 -12.823 -9.833 1.00 40.47 110 LEU A C 1
ATOM 840 O O . LEU A 1 110 ? 22.963 -12.524 -10.110 1.00 40.47 110 LEU A O 1
ATOM 844 N N . GLY A 1 111 ? 25.080 -12.506 -10.698 1.00 40.50 111 GLY A N 1
ATOM 845 C CA . GLY A 1 111 ? 26.536 -12.644 -10.698 1.00 40.50 111 GLY A CA 1
ATOM 846 C C . GLY A 1 111 ? 27.115 -11.809 -11.842 1.00 40.50 111 GLY A C 1
ATOM 847 O O . GLY A 1 111 ? 26.314 -11.150 -12.546 1.00 40.50 111 GLY A O 1
#

Nearest PDB structures (foldseek):
  5k7f-assembly1_A  TM=3.628E-01  e=8.740E+00  Myxococcus xanthus DK 1622

Sequence (111 aa):
MRNIGPVSREWLAEIEVHTAKDLKRVGGAASAWVQVRERHPGKVTTNLLWALLGAECDVDWRLLSPDLKEKALAEVNGCIDVARATNDGAEGIGSVADGNCYASRQQFRLG

Radius of gyration: 14.71 Å; Cα contacts (8 Å, |Δi|>4): 85; chains: 1; bounding box: 40×27×32 Å

Mean predicted aligned error: 10.72 Å

Secondary structure (DSSP, 8-state):
-TT--HHHHHHHHTTT--SHHHHHHHTSHHHHHHHHHHHSTTT--HHHHHHHHHHHHTS-GGGS-HHHHHHHHHHHHHHHHHHHHHHTT-S-------S------------

Foldseek 3Di:
DPPADPVLCVLLVVVVHDALVVQVLQPFLLSSLLSSCVVPPPPRDCSSSLSRLCRNVVHRSVPDDPVSSVVSVVSNVVNVVVVVVVVVDPPDDDDDPDNNDPPDDDDDDDD

pLDDT: mean 73.22, std 18.25, range [35.81, 90.56]

Solvent-accessible surface area (backbone atoms only — not comparable to full-atom values): 6801 Å² total; per-residue (Å²): 107,70,81,61,54,73,70,60,47,54,51,30,49,77,71,71,34,75,47,54,69,38,30,57,66,62,65,24,36,36,44,51,42,52,55,43,30,71,77,37,70,92,74,64,54,72,67,56,39,40,29,37,44,14,35,60,70,76,44,63,53,89,75,56,55,67,67,61,54,50,51,44,50,53,50,34,50,53,52,50,52,52,53,50,59,58,66,80,46,88,73,84,84,82,86,82,90,66,96,71,70,88,87,69,90,72,90,83,87,82,134